Protein AF-A0A452Y1K5-F1 (afdb_monomer)

Radius of gyration: 19.22 Å; Cα contacts (8 Å, |Δi|>4): 37; chains: 1; bounding box: 56×40×42 Å

Foldseek 3Di:
DVLVVVLVVQVVCCVVPHPVVSVVVSVVVVLVVLLVLLVVLPPPCNCVDPVCVVSVVVNCVSCPVPPSVVVVVVVVCVVDPPPPPPDDDD

pLDDT: mean 78.93, std 18.27, range [35.69, 95.69]

Solvent-accessible surface area (backbone atoms only — not comparable to full-atom values): 5389 Å² total; per-residue (Å²): 109,72,62,60,54,51,49,52,53,56,57,71,43,36,87,82,52,75,58,62,68,58,54,52,52,46,51,51,55,49,51,54,52,53,52,50,50,50,58,58,44,67,32,71,77,41,50,67,28,82,92,43,57,65,54,34,56,48,46,53,62,72,35,46,92,45,46,56,62,49,50,53,49,46,63,61,47,72,75,51,83,69,82,78,80,82,73,87,80,135

Organism: Aegilops tauschii subsp. strangulata (NCBI:txid200361)

Structure (mmCIF, N/CA/C/O backbone):
data_AF-A0A452Y1K5-F1
#
_entry.id   AF-A0A452Y1K5-F1
#
loop_
_atom_site.group_PDB
_atom_site.id
_atom_site.type_symbol
_atom_site.label_atom_id
_atom_site.label_alt_id
_atom_site.label_comp_id
_atom_site.label_asym_id
_atom_site.label_entity_id
_atom_site.label_seq_id
_atom_site.pdbx_PDB_ins_code
_atom_site.Cartn_x
_atom_site.Cartn_y
_atom_site.Cartn_z
_atom_site.occupancy
_atom_site.B_iso_or_equiv
_atom_site.auth_seq_id
_atom_site.auth_comp_id
_atom_site.auth_asym_id
_atom_site.auth_atom_id
_atom_site.pdbx_PDB_model_num
ATOM 1 N N . MET A 1 1 ? 8.887 3.583 3.191 1.00 80.56 1 MET A N 1
ATOM 2 C CA . MET A 1 1 ? 9.612 4.631 2.443 1.00 80.56 1 MET A CA 1
ATOM 3 C C . MET A 1 1 ? 10.788 4.099 1.635 1.00 80.56 1 MET A C 1
ATOM 5 O O . MET A 1 1 ? 10.883 4.494 0.487 1.00 80.56 1 MET A O 1
ATOM 9 N N . LYS A 1 2 ? 11.624 3.173 2.145 1.00 92.50 2 LYS A N 1
ATOM 10 C CA . LYS A 1 2 ? 12.750 2.597 1.372 1.00 92.50 2 LYS A CA 1
ATOM 11 C C . LYS A 1 2 ? 12.356 2.080 -0.027 1.00 92.50 2 LYS A C 1
ATOM 13 O O . LYS A 1 2 ? 13.019 2.434 -0.986 1.00 92.50 2 LYS A O 1
ATOM 18 N N . LEU A 1 3 ? 11.241 1.350 -0.147 1.00 93.31 3 LEU A N 1
ATOM 19 C CA . LEU A 1 3 ? 10.735 0.866 -1.445 1.00 93.31 3 LEU A CA 1
ATOM 20 C C . LEU A 1 3 ? 10.416 1.989 -2.442 1.00 93.31 3 LEU A C 1
ATOM 22 O O . LEU A 1 3 ? 10.655 1.826 -3.626 1.00 93.31 3 LEU A O 1
ATOM 26 N N . CYS A 1 4 ? 9.900 3.131 -1.977 1.00 94.06 4 CYS A N 1
ATOM 27 C CA . CYS A 1 4 ? 9.603 4.264 -2.857 1.00 94.06 4 CYS A CA 1
ATOM 28 C C . CYS A 1 4 ? 10.891 4.895 -3.398 1.00 94.06 4 CYS A C 1
ATOM 30 O O . CYS A 1 4 ? 10.931 5.285 -4.552 1.00 94.06 4 CYS A O 1
ATOM 32 N N . LEU A 1 5 ? 11.950 4.948 -2.582 1.00 92.94 5 LEU A N 1
ATOM 33 C CA . LEU A 1 5 ? 13.267 5.413 -3.030 1.00 92.94 5 LEU A CA 1
ATOM 34 C C . LEU A 1 5 ? 13.898 4.433 -4.023 1.00 92.94 5 LEU A C 1
ATOM 36 O O . LEU A 1 5 ? 14.441 4.859 -5.032 1.00 92.94 5 LEU A O 1
ATOM 40 N N . GLN A 1 6 ? 13.779 3.128 -3.759 1.00 92.00 6 GLN A N 1
ATOM 41 C CA . GLN A 1 6 ? 14.218 2.095 -4.701 1.00 92.00 6 GLN A CA 1
ATOM 42 C C . GLN A 1 6 ? 13.471 2.217 -6.029 1.00 92.00 6 GLN A C 1
ATOM 44 O O . GLN A 1 6 ? 14.107 2.201 -7.069 1.00 92.00 6 GLN A O 1
ATOM 49 N N . PHE A 1 7 ? 12.154 2.438 -5.993 1.00 92.12 7 PHE A N 1
ATOM 50 C CA . PHE A 1 7 ? 11.366 2.685 -7.197 1.00 92.12 7 PHE A CA 1
ATOM 51 C C . PHE A 1 7 ? 11.867 3.905 -7.978 1.00 92.12 7 PHE A C 1
ATOM 53 O O . PHE A 1 7 ? 12.059 3.800 -9.184 1.00 92.12 7 PHE A O 1
ATOM 60 N N . CYS A 1 8 ? 12.118 5.036 -7.305 1.00 91.69 8 CYS A N 1
ATOM 61 C CA . CYS A 1 8 ? 12.681 6.227 -7.949 1.00 91.69 8 CYS A CA 1
ATOM 62 C C . CYS A 1 8 ? 13.988 5.899 -8.678 1.00 91.69 8 CYS A C 1
ATOM 64 O O . CYS A 1 8 ? 14.104 6.185 -9.863 1.00 91.69 8 CYS A O 1
ATOM 66 N N . TRP A 1 9 ? 14.921 5.222 -8.007 1.00 90.25 9 TRP A N 1
ATOM 67 C CA . TRP A 1 9 ? 16.194 4.837 -8.616 1.00 90.25 9 TRP A CA 1
ATOM 68 C C . TRP A 1 9 ? 16.033 3.849 -9.775 1.00 90.25 9 TRP A C 1
ATOM 70 O O . TRP A 1 9 ? 16.695 4.008 -10.797 1.00 90.25 9 TRP A O 1
ATOM 80 N N . SER A 1 10 ? 15.149 2.855 -9.653 1.00 88.44 10 SER A N 1
ATOM 81 C CA . SER A 1 10 ? 14.885 1.893 -10.730 1.00 88.44 10 SER A CA 1
ATOM 82 C C . SER A 1 10 ? 14.266 2.561 -11.964 1.00 88.44 10 SER A C 1
ATOM 84 O O . SER A 1 10 ? 14.574 2.166 -13.084 1.00 88.44 10 SER A O 1
ATOM 86 N N . ILE A 1 11 ? 13.422 3.583 -11.780 1.00 88.25 11 ILE A N 1
ATOM 87 C CA . ILE A 1 11 ? 12.834 4.361 -12.882 1.00 88.25 11 ILE A CA 1
ATOM 88 C C . ILE A 1 11 ? 13.861 5.306 -13.510 1.00 88.25 11 ILE A C 1
ATOM 90 O O . ILE A 1 11 ? 13.932 5.397 -14.730 1.00 88.25 11 ILE A O 1
ATOM 94 N N . GLU A 1 12 ? 14.685 5.978 -12.707 1.00 87.56 12 GLU A N 1
ATOM 95 C CA . GLU A 1 12 ? 15.754 6.856 -13.206 1.00 87.56 12 GLU A CA 1
ATOM 96 C C . GLU A 1 12 ? 16.780 6.090 -14.054 1.00 87.56 12 GLU A C 1
ATOM 98 O O . GLU A 1 12 ? 17.301 6.618 -15.031 1.00 87.56 12 GLU A O 1
ATOM 103 N N . GLN A 1 13 ? 17.041 4.822 -13.725 1.00 81.88 13 GLN A N 1
ATOM 104 C CA . GLN A 1 13 ? 17.946 3.962 -14.492 1.00 81.88 13 GLN A CA 1
ATOM 105 C C . GLN A 1 13 ? 17.272 3.237 -15.665 1.00 81.88 13 GLN A C 1
ATOM 107 O O . GLN A 1 13 ? 17.959 2.578 -16.448 1.00 81.88 13 GLN A O 1
ATOM 112 N N . TYR A 1 14 ? 15.955 3.387 -15.838 1.00 71.31 14 TYR A N 1
ATOM 113 C CA . TYR A 1 14 ? 15.187 2.701 -16.880 1.00 71.31 14 TYR A CA 1
ATOM 114 C C . TYR A 1 14 ? 15.677 3.040 -18.298 1.00 71.31 14 TYR A C 1
ATOM 116 O O . TYR A 1 14 ? 15.670 2.170 -19.167 1.00 71.31 14 TYR A O 1
ATOM 124 N N . GLU A 1 15 ? 16.189 4.258 -18.521 1.00 67.88 15 GLU A N 1
ATOM 125 C CA . GLU A 1 15 ? 16.777 4.669 -19.808 1.00 67.88 15 GLU A CA 1
ATOM 126 C C . GLU A 1 15 ? 18.091 3.939 -20.144 1.00 67.88 15 GLU A C 1
ATOM 128 O O . GLU A 1 15 ? 18.458 3.838 -21.312 1.00 67.88 15 GLU A O 1
ATOM 133 N N . THR A 1 16 ? 18.789 3.392 -19.141 1.00 69.44 16 THR A N 1
ATOM 134 C CA . THR A 1 16 ? 20.087 2.702 -19.310 1.00 69.44 16 THR A CA 1
ATOM 135 C C . THR A 1 16 ? 19.924 1.189 -19.517 1.00 69.44 16 THR A C 1
ATOM 137 O O . THR A 1 16 ? 20.857 0.502 -19.931 1.00 69.44 16 THR A O 1
ATOM 140 N N . GLY A 1 17 ? 18.730 0.656 -19.254 1.00 64.12 17 GLY A N 1
ATOM 141 C CA . GLY A 1 17 ? 18.404 -0.761 -19.379 1.00 64.12 17 GLY A CA 1
ATOM 142 C C . GLY A 1 17 ? 17.219 -1.120 -18.489 1.00 64.12 17 GLY A C 1
ATOM 143 O O . GLY A 1 17 ? 17.273 -0.968 -17.271 1.00 64.12 17 GLY A O 1
ATOM 144 N N . ALA A 1 18 ? 16.133 -1.604 -19.091 1.00 62.66 18 ALA A N 1
ATOM 145 C CA . ALA A 1 18 ? 14.898 -1.884 -18.370 1.00 62.66 18 ALA A CA 1
ATOM 146 C C . ALA A 1 18 ? 15.039 -3.100 -17.431 1.00 62.66 18 ALA A C 1
ATOM 148 O O . ALA A 1 18 ? 14.993 -4.245 -17.880 1.00 62.66 18 ALA A O 1
ATOM 149 N N . ASN A 1 19 ? 15.126 -2.870 -16.116 1.00 7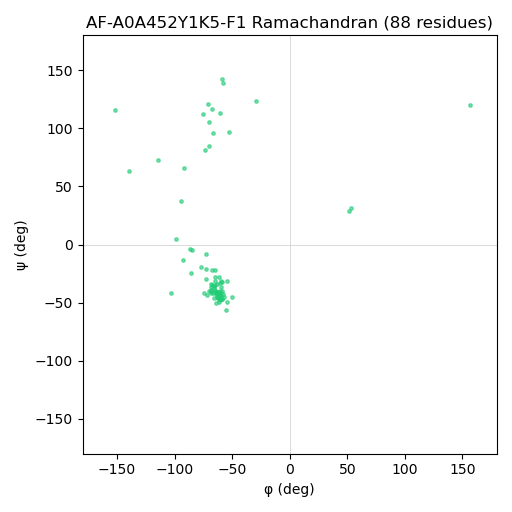7.94 19 ASN A N 1
ATOM 150 C CA . ASN A 1 19 ? 14.986 -3.925 -15.105 1.00 77.94 19 ASN A CA 1
ATOM 151 C C . ASN A 1 19 ? 13.525 -4.054 -14.643 1.00 77.94 19 ASN A C 1
ATOM 153 O O . ASN A 1 19 ? 13.168 -3.754 -13.504 1.00 77.94 19 ASN A O 1
ATOM 157 N N . MET A 1 20 ? 12.653 -4.477 -15.560 1.00 83.88 20 MET A N 1
ATOM 158 C CA . MET A 1 20 ? 11.213 -4.613 -15.302 1.00 83.88 20 MET A CA 1
ATOM 159 C C . MET A 1 20 ? 10.915 -5.577 -14.139 1.00 83.88 20 MET A C 1
ATOM 161 O O . MET A 1 20 ? 10.011 -5.325 -13.348 1.00 83.88 20 MET A O 1
ATOM 165 N N . PHE A 1 21 ? 11.752 -6.605 -13.960 1.00 88.38 21 PHE A N 1
ATOM 166 C CA . PHE A 1 21 ? 11.653 -7.551 -12.848 1.00 88.38 21 PHE A CA 1
ATOM 167 C C . PHE A 1 21 ? 11.801 -6.881 -11.472 1.00 88.38 21 PHE A C 1
ATOM 169 O O . PHE A 1 21 ? 11.088 -7.216 -10.527 1.00 88.38 21 PHE A O 1
ATOM 176 N N . GLU A 1 22 ? 12.708 -5.913 -11.340 1.00 89.88 22 GLU A N 1
ATOM 177 C CA . GLU A 1 22 ? 12.887 -5.177 -10.088 1.00 89.88 22 GLU A CA 1
ATOM 178 C C . GLU A 1 22 ? 11.682 -4.285 -9.776 1.00 89.88 22 GLU A C 1
ATOM 180 O O . GLU A 1 22 ? 11.245 -4.230 -8.626 1.00 89.88 22 GLU A O 1
ATOM 185 N N . ILE A 1 23 ? 11.094 -3.647 -10.792 1.00 90.81 23 ILE A N 1
ATOM 186 C CA . ILE A 1 23 ? 9.876 -2.842 -10.633 1.00 90.81 23 ILE A CA 1
ATOM 187 C C . ILE A 1 23 ? 8.694 -3.719 -10.199 1.00 90.81 23 ILE A C 1
ATOM 189 O O . ILE A 1 23 ? 7.953 -3.339 -9.285 1.00 90.81 23 ILE A O 1
ATOM 193 N N . ASP A 1 24 ? 8.542 -4.902 -10.796 1.00 92.19 24 ASP A N 1
ATOM 194 C CA . ASP A 1 24 ? 7.501 -5.863 -10.420 1.00 92.19 24 ASP A CA 1
ATOM 195 C C . ASP A 1 24 ? 7.675 -6.326 -8.967 1.00 92.19 24 ASP A C 1
ATOM 197 O O . ASP A 1 24 ? 6.729 -6.288 -8.174 1.00 92.19 24 ASP A O 1
ATOM 201 N N . HIS A 1 25 ? 8.904 -6.665 -8.571 1.00 93.50 25 HIS A N 1
ATOM 202 C CA . HIS A 1 25 ? 9.220 -7.043 -7.194 1.00 93.50 25 HIS A CA 1
ATOM 203 C C . HIS A 1 25 ? 8.960 -5.898 -6.195 1.00 93.50 25 HIS A C 1
ATOM 205 O O . HIS A 1 25 ? 8.359 -6.111 -5.138 1.00 93.50 25 HIS A O 1
ATOM 211 N N . ILE A 1 26 ? 9.357 -4.661 -6.521 1.00 94.50 26 ILE A N 1
ATOM 212 C CA . ILE A 1 26 ? 9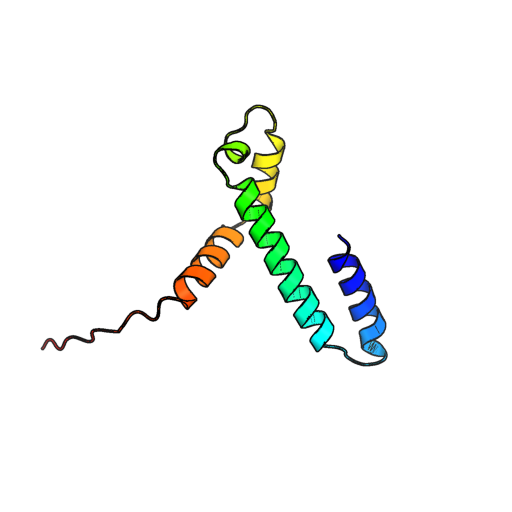.075 -3.482 -5.685 1.00 94.50 26 ILE A CA 1
ATOM 213 C C . ILE A 1 26 ? 7.564 -3.282 -5.531 1.00 94.50 26 ILE A C 1
ATOM 215 O O . ILE A 1 26 ? 7.090 -2.996 -4.427 1.00 94.50 26 ILE A O 1
ATOM 219 N N . THR A 1 27 ? 6.808 -3.457 -6.615 1.00 93.25 27 THR A N 1
ATOM 220 C CA . THR A 1 27 ? 5.346 -3.346 -6.623 1.00 93.25 27 THR A CA 1
ATOM 221 C C . THR A 1 27 ? 4.711 -4.387 -5.704 1.00 93.25 27 THR A C 1
ATOM 223 O O . THR A 1 27 ? 3.849 -4.051 -4.887 1.00 93.25 27 THR A O 1
ATOM 226 N N . GLU A 1 28 ? 5.158 -5.642 -5.775 1.00 94.12 28 GLU A N 1
ATOM 227 C CA . GLU A 1 28 ? 4.667 -6.721 -4.918 1.00 94.12 28 GLU A CA 1
ATOM 228 C C . GLU A 1 28 ? 4.932 -6.434 -3.430 1.00 94.12 28 GLU A C 1
ATOM 230 O O . GLU A 1 28 ? 4.017 -6.481 -2.600 1.00 94.12 28 GLU A O 1
ATOM 235 N N . GLU A 1 29 ? 6.163 -6.063 -3.080 1.00 95.69 29 GLU A N 1
ATOM 236 C CA . GLU A 1 29 ? 6.545 -5.759 -1.699 1.00 95.69 29 GLU A CA 1
ATOM 237 C C . GLU A 1 29 ? 5.833 -4.515 -1.155 1.00 95.69 29 GLU A C 1
ATOM 239 O O . GLU A 1 29 ? 5.440 -4.465 0.020 1.00 95.69 29 GLU A O 1
ATOM 244 N N . PHE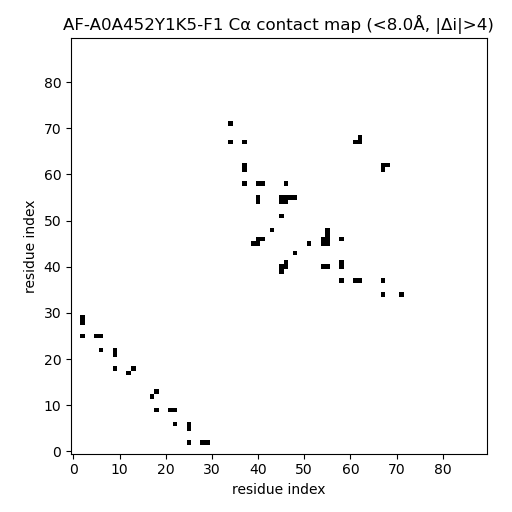 A 1 30 ? 5.612 -3.510 -2.005 1.00 94.94 30 PHE A N 1
ATOM 245 C CA . PHE A 1 30 ? 4.829 -2.334 -1.644 1.00 94.94 30 PHE A CA 1
ATOM 246 C C . PHE A 1 30 ? 3.381 -2.723 -1.338 1.00 94.94 30 PHE A C 1
ATOM 248 O O . PHE A 1 30 ? 2.850 -2.322 -0.299 1.00 94.94 30 PHE A O 1
ATOM 255 N N . ASN A 1 31 ? 2.775 -3.561 -2.184 1.00 92.38 31 ASN A N 1
ATOM 256 C CA . ASN A 1 31 ? 1.422 -4.075 -1.989 1.00 92.38 31 ASN A CA 1
ATOM 257 C C . ASN A 1 31 ? 1.291 -4.907 -0.709 1.00 92.38 31 ASN A C 1
ATOM 259 O O . ASN A 1 31 ? 0.321 -4.743 0.035 1.00 92.38 31 ASN A O 1
ATOM 263 N N . LYS A 1 32 ? 2.263 -5.765 -0.382 1.00 92.31 32 LYS A N 1
ATOM 264 C CA . LYS A 1 32 ? 2.258 -6.513 0.889 1.00 92.31 32 LYS A CA 1
ATOM 265 C C . LYS A 1 32 ? 2.277 -5.569 2.093 1.00 92.31 32 LYS A C 1
ATOM 267 O O . LYS A 1 32 ? 1.478 -5.720 3.022 1.00 92.31 32 LYS A O 1
ATOM 272 N N . LYS A 1 33 ? 3.157 -4.561 2.080 1.00 94.25 33 LYS A N 1
ATOM 273 C CA . LYS A 1 33 ? 3.275 -3.593 3.185 1.00 94.25 33 LYS A CA 1
ATOM 274 C C . LYS A 1 33 ? 2.035 -2.714 3.327 1.00 94.25 33 LYS A C 1
ATOM 276 O O . LYS A 1 33 ? 1.592 -2.483 4.452 1.00 94.25 33 LYS A O 1
ATOM 281 N N . SER A 1 34 ? 1.465 -2.239 2.222 1.00 92.38 34 SER A N 1
ATOM 282 C CA . SER A 1 34 ? 0.277 -1.382 2.241 1.00 92.38 34 SER A CA 1
ATOM 283 C C . SER A 1 34 ? -0.970 -2.141 2.715 1.00 92.38 34 SER A C 1
ATOM 285 O O . SER A 1 34 ? -1.710 -1.629 3.557 1.00 92.38 34 SER A O 1
ATOM 287 N N . ASN A 1 35 ? -1.145 -3.401 2.301 1.00 91.06 35 ASN A N 1
ATOM 288 C CA . ASN A 1 35 ? -2.211 -4.274 2.806 1.00 91.06 35 ASN A CA 1
ATOM 289 C C . ASN A 1 35 ? -2.062 -4.590 4.303 1.00 91.06 35 ASN A C 1
ATOM 291 O O . ASN A 1 35 ? -3.047 -4.574 5.049 1.00 91.06 35 ASN A O 1
ATOM 295 N N . SER A 1 36 ? -0.836 -4.844 4.769 1.00 91.50 36 SER A N 1
A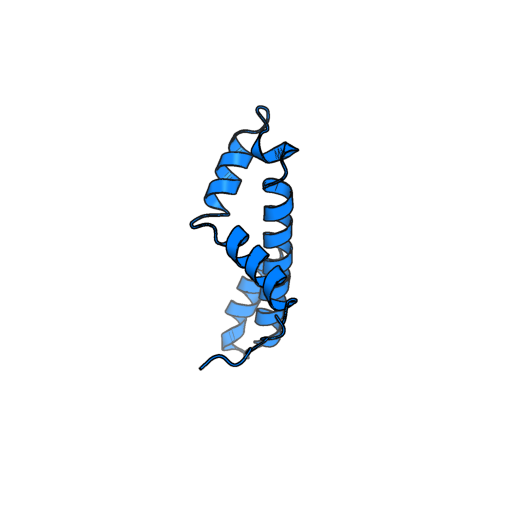TOM 296 C CA . SER A 1 36 ? -0.559 -5.049 6.196 1.00 91.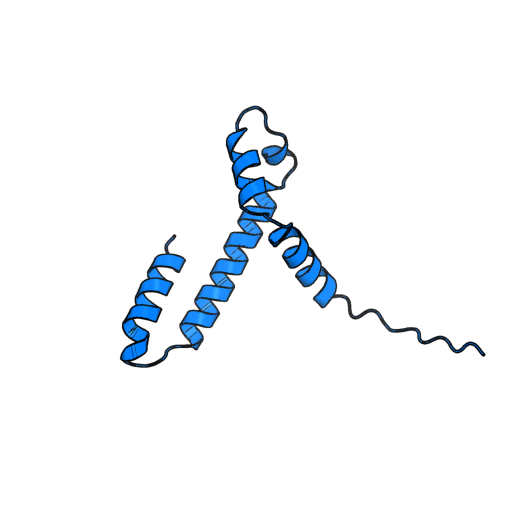50 36 SER A CA 1
ATOM 297 C C . SER A 1 36 ? -0.913 -3.803 7.019 1.00 91.50 36 SER A C 1
ATOM 299 O O . SER A 1 36 ? -1.633 -3.893 8.015 1.00 91.50 36 SER A O 1
ATOM 301 N N . LEU A 1 37 ? -0.512 -2.617 6.548 1.00 92.38 37 LEU A N 1
ATOM 302 C CA . LEU A 1 37 ? -0.864 -1.343 7.177 1.00 92.38 37 LEU A CA 1
ATOM 303 C C . LEU A 1 37 ? -2.383 -1.136 7.242 1.00 92.38 37 LEU A C 1
ATOM 305 O O . LEU A 1 37 ? -2.905 -0.799 8.305 1.00 92.38 37 LEU A O 1
ATOM 309 N N . TYR A 1 38 ? -3.097 -1.379 6.140 1.00 92.38 38 TYR A N 1
ATOM 310 C CA . TYR A 1 38 ? -4.559 -1.318 6.119 1.00 92.38 38 TYR A CA 1
ATOM 311 C C . TYR A 1 38 ? -5.178 -2.265 7.155 1.00 92.38 38 TYR A C 1
ATOM 313 O O . TYR A 1 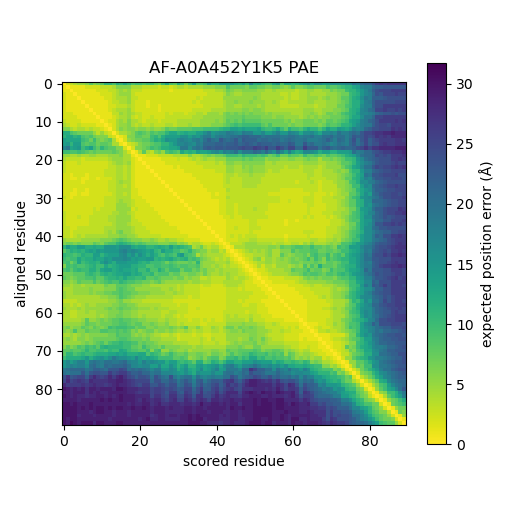38 ? -6.054 -1.848 7.912 1.00 92.38 38 TYR A O 1
ATOM 321 N N . THR A 1 39 ? -4.685 -3.506 7.242 1.00 90.81 39 THR A N 1
ATOM 322 C CA . THR A 1 39 ? -5.153 -4.524 8.200 1.00 90.81 39 THR A CA 1
ATOM 323 C C . THR A 1 39 ? -4.972 -4.083 9.652 1.00 90.81 39 THR A C 1
ATOM 325 O O . THR A 1 39 ? -5.883 -4.234 10.467 1.00 90.81 39 THR A O 1
ATOM 328 N N . ILE A 1 40 ? -3.824 -3.487 9.978 1.00 91.00 40 ILE A N 1
ATOM 329 C CA . ILE A 1 40 ? -3.554 -2.947 11.314 1.00 91.00 40 ILE A CA 1
ATOM 330 C C . ILE A 1 40 ? -4.514 -1.793 11.617 1.00 91.00 40 ILE A C 1
ATOM 332 O O . ILE A 1 40 ? -5.184 -1.798 12.651 1.00 91.00 40 ILE A O 1
ATOM 336 N N . LEU A 1 41 ? -4.626 -0.825 10.706 1.00 90.81 41 LEU A N 1
ATOM 337 C CA . LEU A 1 41 ? -5.427 0.382 10.910 1.00 90.81 41 LEU A CA 1
ATOM 338 C C . LEU A 1 41 ? -6.927 0.097 11.018 1.00 90.81 41 LEU A C 1
ATOM 340 O O . LEU A 1 41 ? -7.599 0.721 11.836 1.00 90.81 41 LEU A O 1
ATOM 344 N N . ARG A 1 42 ? -7.454 -0.859 10.240 1.00 89.38 42 ARG A N 1
ATOM 345 C CA . ARG A 1 42 ? -8.871 -1.261 10.303 1.00 89.38 42 ARG A CA 1
ATOM 346 C C . ARG A 1 42 ? -9.231 -2.061 11.553 1.00 89.38 42 ARG A C 1
ATOM 348 O O . ARG A 1 42 ? -10.409 -2.346 11.758 1.00 89.38 42 ARG A O 1
ATOM 355 N N . SER A 1 43 ? -8.252 -2.469 12.364 1.00 88.44 43 SER A N 1
ATOM 356 C CA . SER A 1 43 ? -8.537 -3.167 13.617 1.00 88.44 43 SER A CA 1
ATOM 357 C C . SER A 1 43 ? -9.415 -2.298 14.522 1.00 88.44 43 SER A C 1
ATOM 359 O O . SER A 1 43 ? -9.244 -1.079 14.605 1.00 88.44 43 SER A O 1
ATOM 361 N N . SER A 1 44 ? -10.350 -2.929 15.235 1.00 74.56 44 SER A N 1
ATOM 362 C CA . SER A 1 44 ? -11.289 -2.248 16.140 1.00 74.56 44 SER A CA 1
ATOM 363 C C . SER A 1 44 ? -10.579 -1.380 17.185 1.00 74.56 44 SER A C 1
ATOM 365 O O . SER A 1 44 ? -11.071 -0.313 17.547 1.00 74.56 44 SER A O 1
ATOM 367 N N . ARG A 1 45 ? -9.375 -1.792 17.601 1.00 80.00 45 ARG A N 1
ATOM 368 C CA . ARG A 1 45 ? -8.515 -1.059 18.538 1.00 80.00 45 ARG A CA 1
ATOM 369 C C . ARG A 1 45 ? -8.057 0.303 18.017 1.00 80.00 45 ARG A C 1
ATOM 371 O O . ARG A 1 45 ? -7.883 1.207 18.826 1.00 80.00 45 ARG A O 1
ATOM 378 N N . LEU A 1 46 ? -7.828 0.451 16.710 1.00 79.31 46 LEU A N 1
ATOM 379 C CA . LEU A 1 46 ? -7.305 1.687 16.117 1.00 79.31 46 LEU A CA 1
ATOM 380 C C . LEU A 1 46 ? -8.396 2.505 15.424 1.00 79.31 46 LEU A C 1
ATOM 382 O O . LEU A 1 46 ? -8.460 3.714 15.633 1.00 79.31 46 LEU A O 1
ATOM 386 N N . ALA A 1 47 ? -9.300 1.862 14.681 1.00 78.06 47 ALA A N 1
ATOM 387 C CA . ALA A 1 47 ? -10.377 2.546 13.965 1.00 78.06 47 ALA A CA 1
ATOM 388 C C . ALA A 1 47 ? -11.386 3.241 14.903 1.00 78.06 47 ALA A C 1
ATOM 390 O O . ALA A 1 47 ? -11.945 4.280 14.546 1.00 78.06 47 ALA A O 1
ATOM 391 N N . GLY A 1 48 ? -11.600 2.687 16.104 1.00 80.56 48 GLY A N 1
ATOM 392 C CA . GLY A 1 48 ? -12.475 3.248 17.140 1.00 80.56 48 GLY A CA 1
ATOM 393 C C . GLY A 1 48 ? -11.749 4.032 18.238 1.00 80.56 48 GLY A C 1
ATOM 394 O O . GLY A 1 48 ? -12.380 4.435 19.213 1.00 80.56 48 GLY A O 1
ATOM 395 N N . SER A 1 49 ? -10.431 4.230 18.128 1.00 83.25 49 SER A N 1
ATOM 396 C CA . SER A 1 49 ? -9.642 4.853 19.195 1.00 83.25 49 SER A CA 1
ATOM 397 C C . SER A 1 49 ? -9.942 6.345 19.338 1.00 83.25 49 SER A C 1
ATOM 399 O O . SER A 1 49 ? -9.668 7.129 18.430 1.00 83.25 49 SER A O 1
ATOM 401 N N . GLN A 1 50 ? -10.400 6.766 20.520 1.00 85.06 50 GLN A N 1
ATOM 402 C CA . GLN A 1 50 ? -10.514 8.192 20.856 1.00 85.06 50 GLN A CA 1
ATOM 403 C C . GLN A 1 50 ? -9.154 8.862 21.104 1.00 85.06 50 GLN A C 1
ATOM 405 O O . GLN A 1 50 ? -9.036 10.076 20.978 1.00 85.06 50 GLN A O 1
ATOM 410 N N . ARG A 1 51 ? -8.108 8.085 21.422 1.00 88.38 51 ARG A N 1
ATOM 411 C CA . ARG A 1 51 ? -6.760 8.618 21.693 1.00 88.38 51 ARG A CA 1
ATOM 412 C C . ARG A 1 51 ? -5.990 9.001 20.430 1.00 88.38 51 ARG A C 1
ATOM 414 O O . ARG A 1 51 ? -5.017 9.739 20.521 1.00 88.38 51 ARG A O 1
ATOM 421 N N . ALA A 1 52 ? -6.389 8.483 19.270 1.00 86.56 52 ALA A N 1
ATOM 422 C CA . ALA A 1 52 ? -5.680 8.695 18.010 1.00 86.56 52 ALA A CA 1
ATOM 423 C C . ALA A 1 52 ? -6.656 8.929 16.838 1.00 86.56 52 ALA A C 1
ATOM 425 O O . ALA A 1 52 ? -6.687 8.141 15.889 1.00 86.56 52 ALA A O 1
ATOM 426 N N . PRO A 1 53 ? -7.458 10.011 16.871 1.00 86.25 53 PRO A N 1
ATOM 427 C CA . PRO A 1 53 ? -8.497 10.271 15.867 1.00 86.25 53 PRO A CA 1
ATOM 428 C C . PRO A 1 53 ? -7.936 10.448 14.445 1.00 86.25 53 PRO A C 1
ATOM 430 O O . PRO A 1 53 ? -8.590 10.103 13.460 1.00 86.25 53 PRO A O 1
ATOM 433 N N . PHE A 1 54 ? -6.692 10.913 14.323 1.00 90.75 54 PHE A N 1
ATOM 434 C CA . PHE A 1 54 ? -5.992 11.063 13.046 1.00 90.75 54 PHE A CA 1
ATOM 435 C C . PHE A 1 54 ? -5.738 9.723 12.338 1.00 90.75 54 PHE A C 1
ATOM 437 O O . PHE A 1 54 ? -5.710 9.692 11.110 1.00 90.75 54 PHE A O 1
ATOM 444 N N . LEU A 1 55 ? -5.620 8.603 13.065 1.00 90.56 55 LEU A N 1
ATOM 445 C CA . LEU A 1 55 ? -5.476 7.279 12.446 1.00 90.56 55 LEU A CA 1
ATOM 446 C C . LEU A 1 55 ? -6.754 6.854 11.727 1.00 90.56 55 LEU A C 1
ATOM 448 O O . LEU A 1 55 ? -6.682 6.239 10.665 1.00 90.56 55 LEU A O 1
ATOM 452 N N . ARG A 1 56 ? -7.923 7.234 12.256 1.00 87.88 56 ARG A N 1
ATOM 453 C CA . ARG A 1 56 ? -9.202 7.021 11.574 1.00 87.88 56 ARG A CA 1
ATOM 454 C C . ARG A 1 56 ? -9.283 7.853 10.298 1.00 87.88 56 ARG A C 1
ATOM 456 O O . ARG A 1 56 ? -9.658 7.325 9.255 1.00 87.88 56 ARG A O 1
ATOM 463 N N . GLN A 1 57 ? -8.902 9.131 10.354 1.00 89.75 57 GLN A N 1
ATOM 464 C CA . GLN A 1 57 ? -8.863 9.980 9.159 1.00 89.75 57 GLN A CA 1
ATOM 465 C C . GLN A 1 57 ? -7.882 9.436 8.116 1.00 89.75 57 GLN A C 1
ATOM 467 O O . GLN A 1 57 ? -8.204 9.387 6.929 1.00 89.75 57 GLN A O 1
ATOM 472 N N . PHE A 1 58 ? -6.715 8.972 8.559 1.00 92.12 58 PHE A N 1
ATOM 473 C CA . PHE A 1 58 ? -5.732 8.342 7.693 1.00 92.12 58 PHE A CA 1
ATOM 474 C C . PHE A 1 58 ? -6.273 7.062 7.050 1.00 92.12 58 PHE A C 1
ATOM 476 O O . PHE A 1 58 ? -6.178 6.924 5.836 1.00 92.12 58 PHE A O 1
ATOM 483 N N . LEU A 1 59 ? -6.922 6.177 7.816 1.00 91.19 59 LEU A N 1
ATOM 484 C CA . LEU A 1 59 ? -7.564 4.969 7.292 1.00 91.19 59 LEU A CA 1
ATOM 485 C C . LEU A 1 59 ? -8.627 5.285 6.229 1.00 91.19 59 LEU A C 1
ATOM 487 O O . LEU A 1 59 ? -8.673 4.603 5.210 1.00 91.19 59 LEU A O 1
ATOM 491 N N . MET A 1 60 ? -9.458 6.313 6.436 1.00 88.81 60 MET A N 1
ATOM 492 C CA . MET A 1 60 ? -10.473 6.717 5.450 1.00 88.81 60 MET A CA 1
ATOM 493 C C . MET A 1 60 ? -9.844 7.193 4.138 1.00 88.81 60 MET A C 1
ATOM 495 O O . MET A 1 60 ? -10.329 6.846 3.067 1.00 88.81 60 MET A O 1
ATOM 499 N N . ARG A 1 61 ? -8.747 7.957 4.212 1.00 92.88 61 ARG A N 1
ATOM 500 C CA . ARG A 1 61 ? -8.012 8.404 3.019 1.00 92.88 61 ARG A CA 1
ATOM 501 C C . ARG A 1 61 ? -7.279 7.252 2.339 1.00 92.88 61 ARG A C 1
ATOM 503 O O . ARG A 1 61 ? -7.274 7.176 1.119 1.00 92.88 61 ARG A O 1
ATOM 510 N N . LEU A 1 62 ? -6.680 6.360 3.126 1.00 91.00 62 LEU A N 1
ATOM 511 C CA . LEU A 1 62 ? -5.977 5.181 2.630 1.00 91.00 62 LEU A CA 1
ATOM 512 C C . LEU A 1 62 ? -6.941 4.246 1.888 1.00 91.00 62 LEU A C 1
ATOM 514 O O . LEU A 1 62 ? -6.629 3.781 0.801 1.00 91.00 62 LEU A O 1
ATOM 518 N N . ASN A 1 63 ? -8.124 4.001 2.456 1.00 91.38 63 ASN A N 1
ATOM 519 C CA . ASN A 1 63 ? -9.165 3.148 1.883 1.00 91.38 63 ASN A CA 1
ATOM 520 C C . ASN A 1 63 ? -10.206 3.945 1.075 1.00 91.38 63 ASN A C 1
ATOM 522 O O . ASN A 1 63 ? -11.399 3.637 1.122 1.00 91.38 63 ASN A O 1
ATOM 526 N N . PHE A 1 64 ? -9.771 4.982 0.355 1.00 90.75 64 PHE A N 1
ATOM 527 C CA . PHE A 1 64 ? -10.651 5.753 -0.521 1.00 90.75 64 PHE A CA 1
ATOM 528 C C . PHE A 1 64 ? -11.294 4.836 -1.575 1.00 90.75 64 PHE A C 1
ATOM 530 O O . PHE A 1 64 ? -10.642 3.925 -2.090 1.00 90.75 64 PHE A O 1
ATOM 537 N N . ASN A 1 65 ? -12.587 5.034 -1.851 1.00 89.69 65 ASN A N 1
ATOM 538 C CA . ASN A 1 65 ? -13.398 4.158 -2.711 1.00 89.69 65 ASN A CA 1
ATOM 539 C C . ASN A 1 65 ? -13.327 2.662 -2.343 1.00 89.69 65 ASN A C 1
ATOM 541 O O . ASN A 1 65 ? -13.453 1.799 -3.209 1.00 89.69 65 ASN A O 1
ATOM 545 N N . SER A 1 66 ? -13.089 2.342 -1.066 1.00 85.94 66 SER A N 1
ATOM 546 C CA . SER A 1 66 ? -12.921 0.965 -0.587 1.00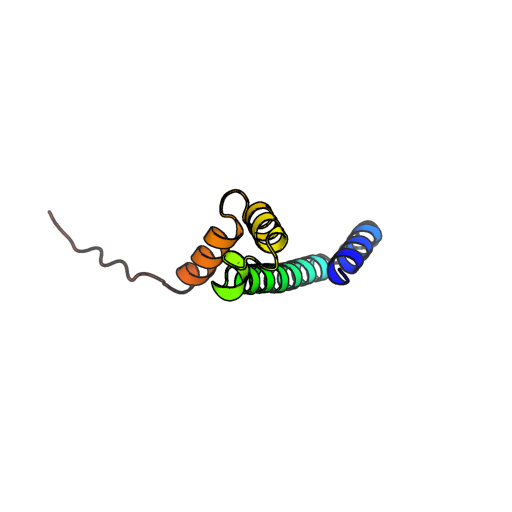 85.94 66 SER A CA 1
ATOM 547 C C . SER A 1 66 ? -11.860 0.173 -1.362 1.00 85.94 66 SER A C 1
ATOM 549 O O . SER A 1 66 ? -11.988 -1.044 -1.501 1.00 85.94 66 SER A O 1
ATOM 551 N N . PHE A 1 67 ? -10.811 0.834 -1.869 1.00 89.12 67 PHE A N 1
ATOM 552 C CA . PHE A 1 67 ? -9.773 0.182 -2.670 1.00 89.12 67 PHE A CA 1
ATOM 553 C C . PHE A 1 67 ? -9.135 -0.998 -1.928 1.00 89.12 67 PHE A C 1
ATOM 555 O O . PHE A 1 67 ? -9.189 -2.127 -2.404 1.00 89.12 67 PHE A O 1
ATOM 562 N N . PHE A 1 68 ? -8.594 -0.772 -0.727 1.00 86.69 68 PHE A N 1
ATOM 563 C CA . PHE A 1 68 ? -7.944 -1.835 0.048 1.00 86.69 68 PHE A CA 1
ATOM 564 C C . PHE A 1 68 ? -8.928 -2.895 0.527 1.00 86.69 68 PHE A C 1
ATOM 566 O O . PHE A 1 68 ? -8.599 -4.076 0.567 1.00 86.69 68 PHE A O 1
ATOM 573 N N . GLU A 1 69 ? -10.149 -2.494 0.862 1.00 84.69 69 GLU A N 1
ATOM 574 C CA . GLU A 1 69 ? -11.197 -3.429 1.254 1.00 84.69 69 GLU A CA 1
ATOM 575 C C . GLU A 1 69 ? -11.589 -4.369 0.100 1.00 84.69 69 GLU A C 1
ATOM 577 O O . GLU A 1 69 ? -11.767 -5.570 0.299 1.00 84.69 69 GLU A O 1
ATOM 582 N N . THR A 1 70 ? -11.689 -3.832 -1.117 1.00 85.19 70 THR A N 1
ATOM 583 C CA . THR A 1 70 ? -12.000 -4.583 -2.340 1.00 85.19 70 THR A CA 1
ATOM 584 C C . THR A 1 70 ? -10.829 -5.456 -2.761 1.00 85.19 70 THR A C 1
ATOM 586 O O . THR A 1 70 ? -11.032 -6.632 -3.040 1.00 85.19 70 THR A O 1
ATOM 589 N N . THR A 1 71 ? -9.604 -4.931 -2.720 1.00 80.88 71 THR A N 1
ATOM 590 C CA . THR A 1 71 ? -8.376 -5.687 -2.996 1.00 80.88 71 THR A CA 1
ATOM 591 C C . THR A 1 71 ? -8.211 -6.849 -2.018 1.00 80.88 71 THR A C 1
ATOM 593 O O . THR A 1 71 ? -7.989 -7.978 -2.446 1.00 80.88 71 THR A O 1
ATOM 596 N N . ALA A 1 72 ? -8.416 -6.629 -0.715 1.00 72.31 72 ALA A N 1
ATOM 597 C CA . ALA A 1 72 ? -8.365 -7.694 0.287 1.00 72.31 72 ALA A CA 1
ATOM 598 C C . ALA A 1 72 ? -9.441 -8.768 0.048 1.00 72.31 72 ALA A C 1
ATOM 600 O O . ALA A 1 72 ? -9.155 -9.961 0.147 1.00 72.31 72 ALA A O 1
ATOM 601 N N . ARG A 1 73 ? -10.666 -8.367 -0.325 1.00 73.81 73 ARG A N 1
ATOM 602 C CA . ARG A 1 73 ? -11.728 -9.306 -0.725 1.00 73.81 73 ARG A CA 1
ATOM 603 C C . ARG A 1 73 ? -11.387 -10.064 -2.009 1.00 73.81 73 ARG A C 1
ATOM 605 O O . ARG A 1 73 ? -11.668 -11.254 -2.091 1.00 73.81 73 ARG A O 1
ATOM 612 N N . GLY A 1 74 ? -10.773 -9.401 -2.987 1.00 65.25 74 GLY A N 1
ATOM 613 C CA . GLY A 1 74 ? -10.301 -10.003 -4.233 1.00 65.25 74 GLY A CA 1
ATOM 614 C C . GLY A 1 74 ? -9.260 -11.088 -3.975 1.00 65.25 74 GLY A C 1
ATOM 615 O O . GLY A 1 74 ? -9.435 -12.208 -4.432 1.00 65.25 74 GLY A O 1
ATOM 616 N N . VAL A 1 75 ? -8.255 -10.807 -3.139 1.00 59.62 75 VAL A N 1
ATOM 617 C CA . VAL A 1 75 ? -7.232 -11.787 -2.725 1.00 59.62 75 VAL A CA 1
ATOM 618 C C . VAL A 1 75 ? -7.857 -13.004 -2.028 1.00 59.62 75 VAL A C 1
ATOM 620 O O . VAL A 1 75 ? -7.463 -14.136 -2.297 1.00 59.62 75 VAL A O 1
ATOM 623 N N . MET A 1 76 ? -8.872 -12.800 -1.181 1.00 53.66 76 MET A N 1
ATOM 624 C CA . MET A 1 76 ? -9.589 -13.898 -0.515 1.00 53.66 76 MET A CA 1
ATOM 625 C C . MET A 1 76 ? -10.506 -14.694 -1.461 1.00 53.66 76 MET A C 1
ATOM 627 O O . MET A 1 76 ? -10.705 -15.891 -1.256 1.00 53.66 76 MET A O 1
ATOM 631 N N . ASN A 1 77 ? -11.049 -14.062 -2.505 1.00 51.25 77 ASN A N 1
ATOM 632 C CA . ASN A 1 77 ? -11.932 -14.707 -3.480 1.00 51.25 77 ASN A CA 1
ATOM 633 C C . ASN A 1 77 ? -11.176 -15.397 -4.628 1.00 51.25 77 ASN A C 1
ATOM 635 O O . ASN A 1 77 ? -11.696 -16.367 -5.175 1.00 51.25 77 ASN A O 1
ATOM 639 N N . SER A 1 78 ? -9.943 -14.990 -4.948 1.00 44.84 78 SER A N 1
ATOM 640 C CA . SER A 1 78 ? -9.080 -15.687 -5.919 1.00 44.84 78 SER A CA 1
ATOM 641 C C . SER A 1 78 ? -8.668 -17.092 -5.461 1.00 44.84 78 SER A C 1
ATOM 643 O O . SER A 1 78 ? -8.345 -17.937 -6.288 1.00 44.84 78 SER A O 1
ATOM 645 N N . GLY A 1 79 ? -8.717 -17.371 -4.153 1.00 39.59 79 GLY A N 1
ATOM 646 C CA . GLY A 1 79 ? -8.521 -18.714 -3.593 1.00 39.59 79 GLY A CA 1
ATOM 647 C C . GLY A 1 79 ? -9.786 -19.580 -3.571 1.00 39.59 79 GLY A C 1
ATOM 648 O O . GLY A 1 79 ? -9.724 -20.750 -3.203 1.00 39.59 79 GLY A O 1
ATOM 649 N N . ARG A 1 80 ? -10.946 -19.031 -3.953 1.00 45.09 80 ARG A N 1
ATOM 650 C CA . ARG A 1 80 ? -12.226 -19.738 -3.935 1.00 45.09 80 ARG A CA 1
ATOM 651 C C . ARG A 1 80 ? -12.718 -19.910 -5.367 1.00 45.09 80 ARG A C 1
ATOM 653 O O . ARG A 1 80 ? -13.681 -19.274 -5.788 1.00 45.09 80 ARG A O 1
ATOM 660 N N . LEU A 1 81 ? -12.061 -20.811 -6.105 1.00 39.50 81 LEU A N 1
ATOM 661 C CA . LEU A 1 81 ? -12.687 -21.488 -7.242 1.00 39.50 81 LEU A CA 1
ATOM 662 C C . LEU A 1 81 ? -13.997 -22.088 -6.729 1.00 39.50 81 LEU A C 1
ATOM 664 O O . LEU A 1 81 ? -14.016 -23.123 -6.068 1.00 39.50 81 LEU A O 1
ATOM 668 N N . ARG A 1 82 ? -15.097 -21.370 -6.946 1.00 45.09 82 ARG A N 1
ATOM 669 C CA . ARG A 1 82 ? -16.444 -21.851 -6.672 1.00 45.09 82 ARG A CA 1
ATOM 670 C C . ARG A 1 82 ? -16.682 -22.981 -7.676 1.00 45.09 82 ARG A C 1
ATOM 672 O O . ARG A 1 82 ? -16.666 -22.685 -8.871 1.00 45.09 82 ARG A O 1
ATOM 679 N N . PRO A 1 83 ? -16.882 -24.244 -7.256 1.00 37.75 83 PRO A N 1
ATOM 680 C CA . PRO A 1 83 ? -17.310 -25.280 -8.181 1.00 37.75 83 PRO A CA 1
ATOM 681 C C . PRO A 1 83 ? -18.659 -24.829 -8.732 1.00 37.75 83 PRO A C 1
ATOM 683 O O . PRO A 1 83 ? -19.625 -24.665 -7.984 1.00 37.75 83 PRO A O 1
ATOM 686 N N . GLY A 1 84 ? -18.700 -24.517 -10.023 1.00 36.03 84 GLY A N 1
ATOM 687 C CA . GLY A 1 84 ? -19.943 -24.226 -10.711 1.00 36.03 84 GLY A CA 1
ATOM 688 C C . GLY A 1 84 ? -20.773 -25.498 -10.752 1.00 36.03 84 GLY A C 1
ATOM 689 O O . GLY A 1 84 ? -20.586 -26.322 -11.637 1.00 36.03 84 GLY A O 1
ATOM 690 N N . THR A 1 85 ? -21.700 -25.666 -9.813 1.00 44.91 85 THR A N 1
ATOM 691 C CA . THR A 1 85 ? -22.852 -26.537 -10.033 1.00 44.91 85 THR A CA 1
ATOM 692 C C . THR A 1 85 ? -23.747 -25.842 -11.055 1.00 44.91 85 THR A C 1
ATOM 694 O O . THR A 1 85 ? -24.660 -25.097 -10.697 1.00 44.91 85 THR A O 1
ATOM 697 N N . ALA A 1 86 ? -23.441 -26.034 -12.339 1.00 38.56 86 ALA A N 1
ATOM 698 C CA . ALA A 1 86 ? -24.418 -25.854 -13.400 1.00 38.56 86 ALA A CA 1
ATOM 699 C C . ALA A 1 86 ? -25.375 -27.048 -13.321 1.00 38.56 86 ALA A C 1
ATOM 701 O O . ALA A 1 86 ? -25.203 -28.064 -13.98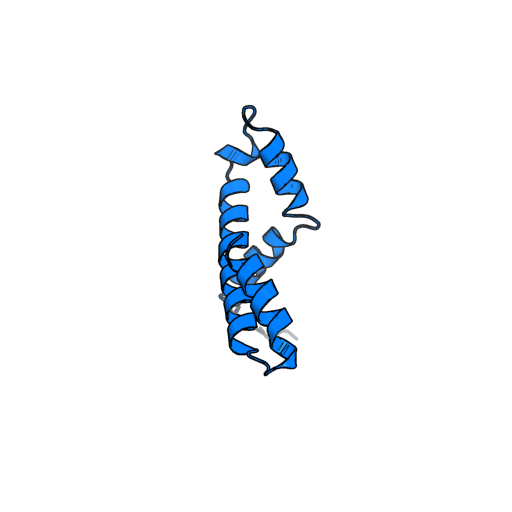8 1.00 38.56 86 ALA A O 1
ATOM 702 N N . SER A 1 87 ? -26.333 -26.944 -12.405 1.00 35.69 87 SER A N 1
ATOM 703 C CA . SER A 1 87 ? -27.470 -27.845 -12.337 1.00 35.69 87 SER A CA 1
ATOM 704 C C . SER A 1 87 ? -28.428 -27.461 -13.456 1.00 35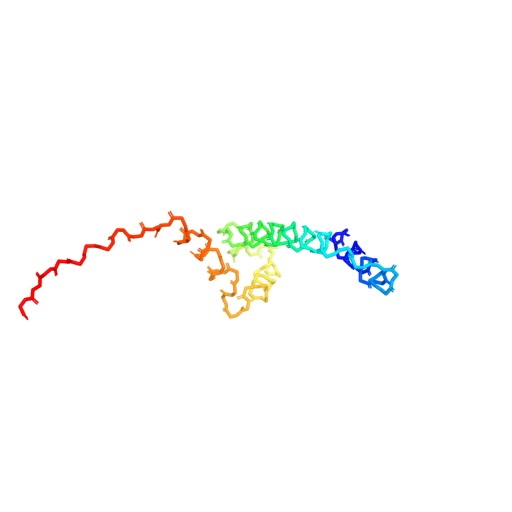.69 87 SER A C 1
ATOM 706 O O . SER A 1 87 ? -29.011 -26.379 -13.438 1.00 35.69 87 SER A O 1
ATOM 708 N N . THR A 1 88 ? -28.550 -28.359 -14.426 1.00 41.28 88 THR A N 1
ATOM 709 C CA . THR A 1 88 ? -29.678 -28.525 -15.341 1.00 41.28 88 THR A CA 1
ATOM 710 C C . THR A 1 88 ? -31.003 -28.089 -14.719 1.00 41.28 88 THR A C 1
ATOM 712 O O . THR A 1 88 ? -31.391 -28.667 -13.707 1.00 41.28 88 THR A O 1
ATOM 715 N N . GLN A 1 89 ? -31.722 -27.159 -15.352 1.00 38.78 89 GLN A N 1
ATOM 716 C CA . GLN A 1 89 ? -33.186 -27.144 -15.344 1.00 38.78 89 GLN A CA 1
ATOM 717 C C . GLN A 1 89 ? -33.720 -26.481 -16.625 1.00 38.78 89 GLN A C 1
ATOM 719 O O . GLN A 1 89 ? -33.485 -25.295 -16.838 1.00 38.78 89 GLN A O 1
ATOM 724 N N . LEU A 1 90 ? -34.410 -27.329 -17.401 1.00 40.22 90 LEU A N 1
ATOM 725 C CA . LEU A 1 90 ? -35.573 -27.130 -18.284 1.00 40.22 90 LEU A CA 1
ATOM 726 C C . LEU A 1 90 ? -35.555 -26.003 -19.327 1.00 40.22 90 LEU A C 1
ATOM 728 O O . LEU A 1 90 ? -35.745 -24.825 -18.961 1.00 40.22 90 LEU A O 1
#

InterPro domains:
  IPR040457 Gamma tubulin complex component, C-terminal [PF04130] (2-68)
  IPR042241 Gamma tubulin complex component, C-terminal domain superfamily [G3DSA:1.20.120.1900] (1-67)

Secondary structure (DSSP, 8-state):
-HHHHHHHHHHHTGGG---HHHHHHHHHHHHHHHHHHHHHHTSHHHHT-TT-HHHHHHHHHHTGGGHHHHHHHHHHHHT-----------

Sequence (90 aa):
MKLCLQFCWSIEQYETGANMFEIDHITEEFNKKSNSLYTILRSSRLAGSQRAPFLRQFLMRLNFNSFFETTARGVMNSGRLRPGTASTQL

Mean predicted aligned error: 10.44 Å